Protein AF-A0A944Y3N4-F1 (afdb_monomer_lite)

Secondary structure (DSSP, 8-state):
--SHHHHHHHHTTGGGTTTT-GGGS-HHHHHHHHHHHHHHHHHHHHHHHHHHHHHHHHHHHHHHHHHHHHHHHHHHHHHHHTT--TT-HHHHHHHHHHHHHHHHHHHHHHHHHHHHHHHHHHHHHHHHHHHHHHHHHHHHHHHHHHHHHHHHHHHHHHHHHHHHHHHHHHH-

Sequence (172 aa):
MKNLKTILFALSLLPALASANLSKLPADIKEELQAEFRQFHMQGIQLRKDFNRQMNAKELALLKEKHQMRQNSFEKMIGVQERIVFGEKEKNRQLKAEMKQLKRQQKSDMKQRRKQARQEMKQLRQQFKAKMKERRQGFRRQMKEKRKNIKRRMKEERKQSKRDAKEKNKRG

Structure (mmCIF, N/CA/C/O backbone):
data_AF-A0A944Y3N4-F1
#
_entry.id   AF-A0A944Y3N4-F1
#
loop_
_atom_site.group_PDB
_atom_site.id
_atom_site.type_symbol
_atom_site.label_atom_id
_atom_site.label_alt_id
_atom_site.label_comp_id
_atom_site.label_asym_id
_atom_site.label_entity_id
_atom_site.label_seq_id
_atom_site.pdbx_PDB_ins_code
_atom_site.Cartn_x
_atom_site.Cartn_y
_atom_site.Cartn_z
_atom_site.occupancy
_atom_site.B_iso_or_equiv
_atom_site.auth_seq_id
_atom_site.auth_comp_id
_atom_site.auth_asym_id
_atom_site.auth_atom_id
_atom_site.pdbx_PDB_model_num
ATOM 1 N N . MET A 1 1 ? 21.614 -13.608 4.641 1.00 41.47 1 MET A N 1
ATOM 2 C CA . MET A 1 1 ? 21.208 -14.083 3.289 1.00 41.47 1 MET A CA 1
ATOM 3 C C . MET A 1 1 ? 19.982 -13.367 2.663 1.00 41.47 1 MET A C 1
ATOM 5 O O . MET A 1 1 ? 19.277 -13.969 1.862 1.00 41.47 1 MET A O 1
ATOM 9 N N . LYS A 1 2 ? 19.698 -12.079 2.942 1.00 44.88 2 LYS A N 1
ATOM 10 C CA . LYS A 1 2 ? 18.510 -11.376 2.381 1.00 44.88 2 LYS A CA 1
ATOM 11 C C . LYS A 1 2 ? 18.799 -10.491 1.151 1.00 44.88 2 LYS A C 1
ATOM 13 O O . LYS A 1 2 ? 17.861 -10.018 0.518 1.00 44.88 2 LYS A O 1
ATOM 18 N N . ASN A 1 3 ? 20.068 -10.350 0.755 1.00 42.75 3 ASN A N 1
ATOM 19 C CA . ASN A 1 3 ? 20.485 -9.429 -0.315 1.00 42.75 3 ASN A CA 1
ATOM 20 C C . ASN A 1 3 ? 20.684 -10.101 -1.688 1.00 42.75 3 ASN A C 1
ATOM 22 O O . ASN A 1 3 ? 20.633 -9.413 -2.706 1.00 42.75 3 ASN A O 1
ATOM 26 N N . LEU A 1 4 ? 20.801 -11.436 -1.755 1.00 34.34 4 LEU A N 1
ATOM 27 C CA . LEU A 1 4 ? 20.981 -12.149 -3.030 1.00 34.34 4 LEU A CA 1
ATOM 28 C C . LEU A 1 4 ? 19.750 -12.060 -3.946 1.00 34.34 4 LEU A C 1
ATOM 30 O O . LEU A 1 4 ? 19.893 -11.923 -5.154 1.00 34.34 4 LEU A O 1
ATOM 34 N N . LYS A 1 5 ? 18.528 -12.077 -3.394 1.00 41.94 5 LYS A N 1
ATOM 35 C CA . LYS A 1 5 ? 17.289 -12.050 -4.201 1.00 41.94 5 LYS A CA 1
ATOM 36 C C . LYS A 1 5 ? 17.047 -10.700 -4.887 1.00 41.94 5 LYS A C 1
ATOM 38 O O . LYS A 1 5 ? 16.372 -10.644 -5.912 1.00 41.94 5 LYS A O 1
ATOM 43 N N . THR A 1 6 ? 17.604 -9.616 -4.349 1.00 44.50 6 THR A N 1
ATOM 44 C CA . THR A 1 6 ? 17.508 -8.276 -4.947 1.00 44.50 6 THR A CA 1
ATOM 45 C C . THR A 1 6 ? 18.531 -8.102 -6.071 1.00 44.50 6 THR A C 1
ATOM 47 O O . THR A 1 6 ? 18.192 -7.537 -7.108 1.00 44.50 6 THR A O 1
ATOM 50 N N . ILE A 1 7 ? 19.728 -8.677 -5.909 1.00 41.16 7 ILE A N 1
ATOM 51 C CA . ILE A 1 7 ? 20.793 -8.708 -6.925 1.00 41.16 7 ILE A CA 1
ATOM 52 C C . ILE A 1 7 ? 20.410 -9.647 -8.085 1.00 41.16 7 ILE A C 1
ATOM 54 O O . ILE A 1 7 ? 20.514 -9.271 -9.249 1.00 41.16 7 ILE A O 1
ATOM 58 N N . LEU A 1 8 ? 19.823 -10.812 -7.793 1.00 40.12 8 LEU A N 1
ATOM 59 C CA . LEU A 1 8 ? 19.337 -11.753 -8.811 1.00 40.12 8 LEU A CA 1
ATOM 60 C C . LEU A 1 8 ? 18.208 -11.176 -9.685 1.00 40.12 8 LEU A C 1
ATOM 62 O O . LEU A 1 8 ? 18.102 -11.522 -10.859 1.00 40.12 8 LEU A O 1
ATOM 66 N N . PHE A 1 9 ? 17.391 -10.247 -9.172 1.00 46.69 9 PHE A N 1
ATOM 67 C CA . PHE A 1 9 ? 16.357 -9.602 -9.992 1.00 46.69 9 PHE A CA 1
ATOM 68 C C . PHE A 1 9 ? 16.936 -8.536 -10.940 1.00 46.69 9 PHE A C 1
ATOM 70 O O . PHE A 1 9 ? 16.427 -8.376 -12.050 1.00 46.69 9 PHE A O 1
ATOM 77 N N . ALA A 1 10 ? 18.024 -7.862 -10.546 1.00 42.88 10 ALA A N 1
ATOM 78 C CA . ALA A 1 10 ? 18.812 -6.991 -11.424 1.00 42.88 10 ALA A CA 1
ATOM 79 C C . ALA A 1 10 ? 19.441 -7.793 -12.577 1.00 42.88 10 ALA A C 1
ATOM 81 O O . ALA A 1 10 ? 19.352 -7.401 -13.740 1.00 42.88 10 ALA A O 1
ATOM 82 N N . LEU A 1 11 ? 19.975 -8.976 -12.254 1.00 41.34 11 LEU A N 1
ATOM 83 C CA . LEU A 1 11 ? 20.557 -9.935 -13.198 1.00 41.34 11 LEU A CA 1
ATOM 84 C C . LEU A 1 11 ? 19.532 -10.617 -14.116 1.00 41.34 11 LEU A C 1
ATOM 86 O O . LEU A 1 11 ? 19.890 -11.042 -15.206 1.00 41.34 11 LEU A O 1
ATOM 90 N N . SER A 1 12 ? 18.248 -10.653 -13.753 1.00 45.09 12 SER A N 1
ATOM 91 C CA . SER A 1 12 ? 17.191 -11.203 -14.622 1.00 45.09 12 SER A CA 1
ATOM 92 C C . SER A 1 12 ? 16.741 -10.266 -15.757 1.00 45.09 12 SER A C 1
ATOM 94 O O . SER A 1 12 ? 16.032 -10.698 -16.664 1.00 45.09 12 SER A O 1
ATOM 96 N N . LEU A 1 13 ? 17.157 -8.990 -15.738 1.00 46.78 13 LEU A N 1
ATOM 97 C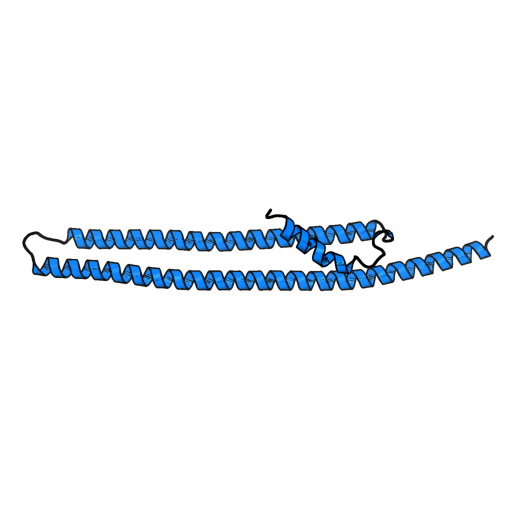 CA . LEU A 1 13 ? 16.956 -8.035 -16.843 1.00 46.78 13 LEU A CA 1
ATOM 98 C C . LEU A 1 13 ? 18.192 -7.910 -17.754 1.00 46.78 13 LEU A C 1
ATOM 100 O O . LEU A 1 13 ? 18.079 -7.413 -18.875 1.00 46.78 13 LEU A O 1
ATOM 104 N N . LEU A 1 14 ? 19.339 -8.439 -17.320 1.00 46.59 14 LEU A N 1
ATOM 105 C CA . LEU A 1 14 ? 20.555 -8.589 -18.121 1.00 46.59 14 LEU A CA 1
ATOM 106 C C . LEU A 1 14 ? 20.477 -9.592 -19.296 1.00 46.59 14 LEU A C 1
ATOM 108 O O . LEU A 1 14 ? 21.257 -9.399 -20.229 1.00 46.59 14 LEU A O 1
ATOM 112 N N . PRO A 1 15 ? 19.547 -10.572 -19.398 1.00 47.28 15 PRO A N 1
ATOM 113 C CA . PRO A 1 15 ? 19.473 -11.430 -20.584 1.00 47.28 15 PRO A CA 1
ATOM 114 C C . PRO A 1 15 ? 19.128 -10.654 -21.864 1.00 47.28 15 PRO A C 1
ATOM 116 O O . PRO A 1 15 ? 19.407 -11.119 -22.964 1.00 47.28 15 PRO A O 1
ATOM 119 N N . ALA A 1 16 ? 18.562 -9.445 -21.747 1.00 45.41 16 ALA A N 1
ATOM 120 C CA . ALA A 1 16 ? 18.322 -8.577 -22.900 1.00 45.41 16 ALA A CA 1
ATOM 121 C C . ALA A 1 16 ? 19.615 -7.962 -23.483 1.00 45.41 16 ALA A C 1
ATOM 123 O O . ALA A 1 16 ? 19.605 -7.528 -24.637 1.00 45.41 16 ALA A O 1
ATOM 124 N N . LEU A 1 17 ? 20.705 -7.948 -22.706 1.00 45.44 17 LEU A N 1
ATOM 125 C CA . LEU A 1 17 ? 22.036 -7.465 -23.091 1.00 45.44 17 LEU A CA 1
ATOM 126 C C . LEU A 1 17 ? 23.083 -8.592 -23.186 1.00 45.44 17 LEU A C 1
ATOM 128 O O . LEU A 1 17 ? 24.102 -8.409 -23.846 1.00 45.44 17 LEU A O 1
ATOM 132 N N . ALA A 1 18 ? 22.817 -9.768 -22.607 1.00 44.06 18 ALA A N 1
ATOM 133 C CA . ALA A 1 18 ? 23.714 -10.928 -22.616 1.00 44.06 18 ALA A CA 1
ATOM 134 C C . ALA A 1 18 ? 23.910 -11.576 -24.003 1.00 44.06 18 ALA A C 1
ATOM 136 O O . ALA A 1 18 ? 24.739 -12.469 -24.153 1.00 44.06 18 ALA A O 1
ATOM 137 N N . SER A 1 19 ? 23.216 -11.113 -25.051 1.00 45.53 19 SER A N 1
ATOM 138 C CA . SER A 1 19 ? 23.526 -11.518 -26.425 1.00 45.53 19 SER A CA 1
ATOM 139 C C . SER A 1 19 ? 24.781 -10.785 -26.943 1.00 45.53 19 SER A C 1
ATOM 141 O O . SER A 1 19 ? 24.691 -9.780 -27.650 1.00 45.53 19 SER A O 1
ATOM 143 N N . ALA A 1 20 ? 25.949 -11.303 -26.565 1.00 42.72 20 ALA A N 1
ATOM 144 C CA . ALA A 1 20 ? 27.195 -11.355 -27.340 1.00 42.72 20 ALA A CA 1
ATOM 145 C C . ALA A 1 20 ? 27.949 -10.071 -27.775 1.00 42.72 20 ALA A C 1
ATOM 147 O O . ALA A 1 20 ? 28.940 -10.216 -28.480 1.00 42.72 20 ALA A O 1
ATOM 148 N N . ASN A 1 21 ? 27.590 -8.833 -27.396 1.00 52.28 21 ASN A N 1
ATOM 149 C CA . ASN A 1 21 ? 28.360 -7.647 -27.857 1.00 52.28 21 ASN A CA 1
ATOM 150 C C . ASN A 1 21 ? 28.520 -6.488 -26.852 1.00 52.28 21 ASN A C 1
ATOM 152 O O . ASN A 1 21 ? 28.893 -5.391 -27.258 1.00 52.28 21 ASN A O 1
ATOM 156 N N . LEU A 1 22 ? 28.292 -6.701 -25.551 1.00 55.31 22 LEU A N 1
ATOM 157 C CA . LEU A 1 22 ? 28.499 -5.658 -24.530 1.00 55.31 22 LEU A CA 1
ATOM 158 C C . LEU A 1 22 ? 29.931 -5.100 -24.543 1.00 55.31 22 LEU A C 1
ATOM 160 O O . LEU A 1 22 ? 30.105 -3.895 -24.422 1.00 55.31 22 LEU A O 1
ATOM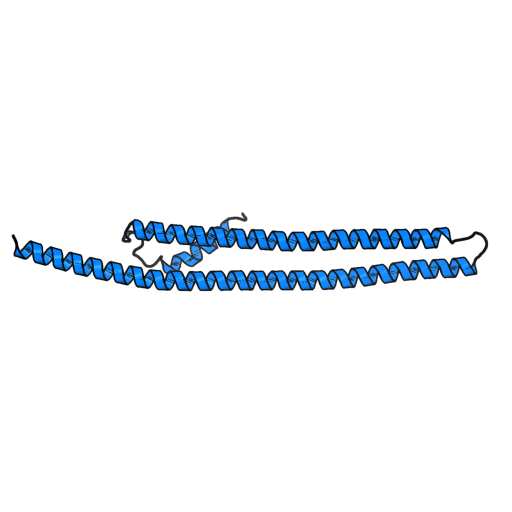 164 N N . SER A 1 23 ? 30.948 -5.940 -24.760 1.00 57.84 23 SER A N 1
ATOM 165 C CA . SER A 1 23 ? 32.350 -5.506 -24.850 1.00 57.84 23 SER A CA 1
ATOM 166 C C . SER A 1 23 ? 32.611 -4.559 -26.027 1.00 57.84 23 SER A C 1
ATOM 168 O O . SER A 1 23 ? 33.416 -3.643 -25.881 1.00 57.84 23 SER A O 1
ATOM 170 N N . LYS A 1 24 ? 31.869 -4.705 -27.134 1.00 68.31 24 LYS A N 1
ATOM 171 C CA . LYS A 1 24 ? 32.014 -3.924 -28.376 1.00 68.31 24 LYS A CA 1
ATOM 172 C C . LYS A 1 24 ? 31.158 -2.654 -28.426 1.00 68.31 24 LYS A C 1
ATOM 174 O O . LYS A 1 24 ? 31.122 -2.001 -29.465 1.00 68.31 24 LYS A O 1
ATOM 179 N N . LEU A 1 25 ? 30.432 -2.331 -27.353 1.00 72.69 25 LEU A N 1
ATOM 180 C CA . LEU A 1 25 ? 29.702 -1.068 -27.273 1.00 72.69 25 LEU A CA 1
ATOM 181 C C . LEU A 1 25 ? 30.666 0.095 -26.978 1.00 72.69 25 LEU A C 1
ATOM 183 O O . LEU A 1 25 ? 31.551 -0.07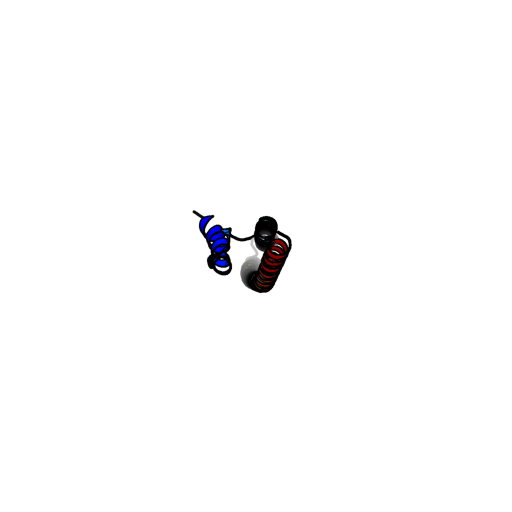0 -26.125 1.00 72.69 25 LEU A O 1
ATOM 187 N N . PRO A 1 26 ? 30.460 1.252 -27.628 1.00 79.94 26 PRO A N 1
ATOM 188 C CA . PRO A 1 26 ? 31.049 2.527 -27.234 1.00 79.94 26 PRO A CA 1
ATOM 189 C C . PRO A 1 26 ? 30.877 2.814 -25.731 1.00 79.94 26 PRO A C 1
ATOM 191 O O . PRO A 1 26 ? 29.907 2.365 -25.106 1.00 79.94 26 PRO A O 1
ATOM 194 N N . ALA A 1 27 ? 31.857 3.494 -25.130 1.00 81.56 27 ALA A N 1
ATOM 195 C CA . ALA A 1 27 ? 31.903 3.739 -23.686 1.00 81.56 27 ALA A CA 1
ATOM 196 C C . ALA A 1 27 ? 30.738 4.618 -23.203 1.00 81.56 27 ALA A C 1
ATOM 198 O O . ALA A 1 27 ? 30.099 4.289 -22.206 1.00 81.56 27 ALA A O 1
ATOM 199 N N . ASP A 1 28 ? 30.392 5.645 -23.976 1.00 81.19 28 ASP A N 1
ATOM 200 C CA . ASP A 1 28 ? 29.241 6.528 -23.767 1.00 81.19 28 ASP A CA 1
ATOM 201 C C . ASP A 1 28 ? 27.923 5.739 -23.665 1.00 81.19 28 ASP A C 1
ATOM 203 O O . ASP A 1 28 ? 27.154 5.908 -22.719 1.00 81.19 28 ASP A O 1
ATOM 207 N N . ILE A 1 29 ? 27.696 4.784 -24.574 1.00 81.06 29 ILE A N 1
ATOM 208 C CA . ILE A 1 29 ? 26.487 3.944 -24.566 1.00 81.06 29 ILE A CA 1
ATOM 209 C C . ILE A 1 29 ? 26.461 3.019 -23.340 1.00 81.06 29 ILE A C 1
ATOM 211 O O . ILE A 1 29 ? 25.400 2.762 -22.764 1.00 81.06 29 ILE A O 1
ATOM 215 N N . LYS A 1 30 ? 27.618 2.489 -22.925 1.00 80.38 30 LYS A N 1
ATOM 216 C CA . LYS A 1 30 ? 27.713 1.651 -21.718 1.00 80.38 30 LYS A CA 1
ATOM 217 C C . LYS A 1 30 ? 27.357 2.453 -20.469 1.00 80.38 30 LYS A C 1
ATOM 219 O O . LYS A 1 30 ? 26.580 1.961 -19.649 1.00 80.38 30 LYS A O 1
ATOM 224 N N . GLU A 1 31 ? 27.901 3.657 -20.329 1.00 83.88 31 GLU A N 1
ATOM 225 C CA . GLU A 1 31 ? 27.641 4.532 -19.185 1.00 83.88 31 GLU A CA 1
ATOM 226 C C . GLU A 1 31 ? 26.177 4.957 -19.109 1.00 83.88 31 GLU A C 1
ATOM 228 O O . GLU A 1 31 ? 25.572 4.866 -18.038 1.00 83.88 31 GLU A O 1
ATOM 233 N N . GLU A 1 32 ? 25.581 5.327 -20.243 1.00 85.31 32 GLU A N 1
ATOM 234 C CA . GLU A 1 32 ? 24.170 5.701 -20.330 1.00 85.31 32 GLU A CA 1
ATOM 235 C C . GLU A 1 32 ? 23.262 4.554 -19.860 1.00 85.31 32 GLU A C 1
ATOM 237 O O . GLU A 1 32 ? 22.410 4.734 -18.986 1.00 85.31 32 GLU A O 1
ATOM 242 N N . LEU A 1 33 ? 23.482 3.337 -20.371 1.00 83.88 33 LEU A N 1
ATOM 243 C CA . LEU A 1 33 ? 22.712 2.163 -19.954 1.00 83.88 33 LEU A CA 1
ATOM 244 C C . LEU A 1 33 ? 22.894 1.879 -18.460 1.00 83.88 33 LEU A C 1
ATOM 246 O O . LEU A 1 33 ? 21.920 1.617 -17.752 1.00 83.88 33 LEU A O 1
ATOM 250 N N . GLN A 1 34 ? 24.127 1.943 -17.954 1.00 83.62 34 GLN A N 1
ATOM 251 C CA . GLN A 1 34 ? 24.390 1.755 -16.529 1.00 83.62 34 GLN A CA 1
ATOM 252 C C . GLN A 1 34 ? 23.668 2.798 -15.670 1.00 83.62 34 GLN A C 1
ATOM 254 O O . GLN A 1 34 ? 23.096 2.439 -14.637 1.00 83.62 34 GLN A O 1
ATOM 259 N N . ALA A 1 35 ? 23.665 4.067 -16.084 1.00 86.69 35 ALA A N 1
ATOM 260 C CA . ALA A 1 35 ? 22.966 5.139 -15.386 1.00 86.69 35 ALA A CA 1
ATOM 261 C C . ALA A 1 35 ? 21.460 4.858 -15.295 1.00 86.69 35 ALA A C 1
ATOM 263 O O . ALA A 1 35 ? 20.881 4.967 -14.214 1.00 86.69 35 ALA A O 1
ATOM 264 N N . GLU A 1 36 ? 20.841 4.380 -16.372 1.00 87.06 36 GLU A N 1
ATOM 265 C CA . GLU A 1 36 ? 19.423 4.016 -16.368 1.00 87.06 36 GLU A CA 1
ATOM 266 C C . GLU A 1 36 ? 19.110 2.816 -15.481 1.00 87.06 36 GLU A C 1
ATOM 268 O O . GLU A 1 36 ? 18.122 2.825 -14.743 1.00 87.06 36 GLU A O 1
ATOM 273 N N . PHE A 1 37 ? 19.956 1.784 -15.493 1.00 86.25 37 PHE A N 1
ATOM 274 C CA . PHE A 1 37 ? 19.793 0.657 -14.576 1.00 86.25 37 PHE A CA 1
ATOM 275 C C . PHE A 1 37 ? 19.918 1.098 -13.115 1.00 86.25 37 PHE A C 1
ATOM 277 O O . PHE A 1 37 ? 19.143 0.618 -12.277 1.00 86.25 37 PHE A O 1
ATOM 284 N N . ARG A 1 38 ? 20.849 2.014 -12.807 1.00 87.81 38 ARG A N 1
ATOM 285 C CA . ARG A 1 38 ? 20.993 2.620 -11.475 1.00 87.81 38 ARG A CA 1
ATOM 286 C C . ARG A 1 38 ? 19.743 3.411 -11.099 1.00 87.81 38 ARG A C 1
ATOM 288 O O . ARG A 1 38 ? 19.172 3.161 -10.038 1.00 87.81 38 ARG A O 1
ATOM 295 N N . GLN A 1 39 ? 19.269 4.294 -11.975 1.00 90.69 39 GLN A N 1
ATOM 296 C CA . GLN A 1 39 ? 18.071 5.101 -11.739 1.00 90.69 39 GLN A CA 1
ATOM 297 C C . GLN A 1 39 ? 16.837 4.221 -11.528 1.00 90.69 39 GLN A C 1
ATOM 299 O O . GLN A 1 39 ? 16.104 4.404 -10.554 1.00 90.69 39 GLN A O 1
ATOM 304 N N . PHE A 1 40 ? 16.649 3.206 -12.378 1.00 90.81 40 PHE A N 1
ATOM 305 C CA . PHE A 1 40 ? 15.612 2.202 -12.200 1.00 90.81 40 PHE A CA 1
ATOM 306 C C . PHE A 1 40 ? 15.741 1.596 -10.803 1.00 90.81 40 PHE A C 1
ATOM 308 O O . PHE A 1 40 ? 14.796 1.685 -10.020 1.00 90.81 40 PHE A O 1
ATOM 315 N N . HIS A 1 41 ? 16.892 1.036 -10.431 1.00 88.19 41 HIS A N 1
ATOM 316 C CA . HIS A 1 41 ? 17.082 0.435 -9.107 1.00 88.19 41 HIS A CA 1
ATOM 317 C C . HIS A 1 41 ? 16.733 1.380 -7.959 1.00 88.19 41 HIS A C 1
ATOM 319 O O . HIS A 1 41 ? 15.959 0.988 -7.082 1.00 88.19 41 HIS A O 1
ATOM 325 N N . MET A 1 42 ? 17.216 2.620 -8.004 1.00 91.06 42 MET A N 1
ATOM 326 C CA . MET A 1 42 ? 16.948 3.627 -6.979 1.00 91.06 42 MET A CA 1
ATOM 327 C C . MET A 1 42 ? 15.457 3.928 -6.841 1.00 91.06 42 MET A C 1
ATOM 329 O O . MET A 1 42 ? 14.919 3.851 -5.736 1.00 91.06 42 MET A O 1
ATOM 333 N N . GLN A 1 43 ? 14.746 4.136 -7.950 1.00 91.12 43 GLN A N 1
ATOM 334 C CA . GLN A 1 43 ? 13.288 4.297 -7.933 1.00 91.12 43 GLN A CA 1
ATOM 335 C C . GLN A 1 43 ? 12.581 3.059 -7.359 1.00 91.12 43 GLN A C 1
ATOM 337 O O . GLN A 1 43 ? 11.603 3.165 -6.621 1.00 91.12 43 GLN A O 1
ATOM 342 N N . GLY A 1 44 ? 13.081 1.859 -7.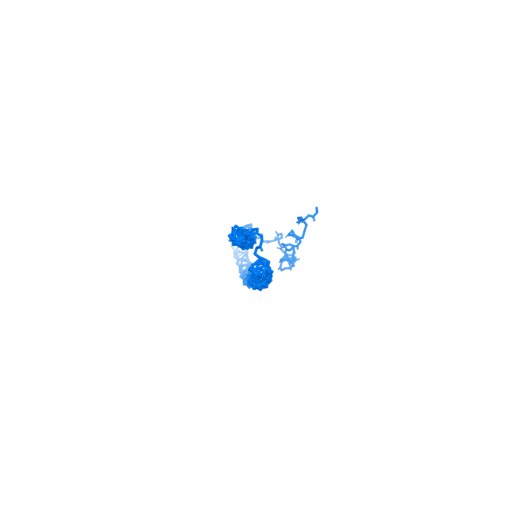668 1.00 92.19 44 GLY A N 1
ATOM 343 C CA . GLY A 1 44 ? 12.533 0.603 -7.154 1.00 92.19 44 GLY A CA 1
ATOM 344 C C . GLY A 1 44 ? 12.773 0.393 -5.657 1.00 92.19 44 GLY A C 1
ATOM 345 O O . GLY A 1 44 ? 11.979 -0.287 -5.002 1.00 92.19 44 GLY A O 1
ATOM 346 N N . ILE A 1 45 ? 13.858 0.944 -5.112 1.00 93.56 45 ILE A N 1
ATOM 347 C CA . ILE A 1 45 ? 14.127 0.982 -3.671 1.00 93.56 45 ILE A CA 1
ATOM 348 C C . ILE A 1 45 ? 13.201 1.998 -3.010 1.00 93.56 45 ILE A C 1
ATOM 350 O O . ILE A 1 45 ? 12.563 1.666 -2.011 1.00 93.56 45 ILE A O 1
ATOM 354 N N . GLN A 1 46 ? 13.079 3.193 -3.587 1.00 93.75 46 GLN A N 1
ATOM 355 C CA . GLN A 1 46 ? 12.231 4.249 -3.047 1.00 93.75 46 GLN A CA 1
ATOM 356 C C . GLN A 1 46 ? 10.771 3.798 -2.946 1.00 93.75 46 GLN A C 1
ATOM 358 O O . GLN A 1 46 ? 10.180 3.865 -1.873 1.00 93.75 46 GLN A O 1
ATOM 363 N N . LEU A 1 47 ? 10.241 3.170 -3.998 1.00 94.44 47 LEU A N 1
ATOM 364 C CA . LEU A 1 47 ? 8.875 2.648 -3.992 1.00 94.44 47 LEU A CA 1
ATOM 365 C C . LEU A 1 47 ? 8.638 1.603 -2.884 1.00 94.44 47 LEU A C 1
ATOM 367 O O . LEU A 1 47 ? 7.557 1.545 -2.302 1.00 94.44 47 LEU A O 1
ATOM 371 N N . ARG A 1 48 ? 9.643 0.773 -2.562 1.00 94.88 48 ARG A N 1
ATOM 372 C CA . ARG A 1 48 ? 9.560 -0.175 -1.434 1.00 94.88 48 ARG A CA 1
ATOM 373 C C . ARG A 1 48 ? 9.598 0.537 -0.091 1.00 94.88 48 ARG A C 1
ATOM 375 O O . ARG A 1 48 ? 8.871 0.133 0.811 1.00 94.88 48 ARG A O 1
ATOM 382 N N . LYS A 1 49 ? 10.444 1.563 0.050 1.00 96.44 49 LYS A N 1
ATOM 383 C CA . LYS A 1 49 ? 10.502 2.385 1.264 1.00 96.44 49 LYS A CA 1
ATOM 384 C C . LYS A 1 49 ? 9.150 3.044 1.519 1.00 96.44 49 LYS A C 1
ATOM 386 O O . LYS A 1 49 ? 8.633 2.923 2.624 1.00 96.44 49 LYS A O 1
ATOM 391 N N . ASP A 1 50 ? 8.553 3.649 0.500 1.00 96.44 50 ASP A N 1
ATOM 392 C CA . ASP A 1 50 ? 7.266 4.338 0.624 1.00 96.44 50 ASP A CA 1
ATOM 393 C C . ASP A 1 50 ? 6.124 3.365 0.926 1.00 96.44 50 ASP A C 1
ATOM 395 O O . ASP A 1 50 ? 5.320 3.613 1.823 1.00 96.44 50 ASP A O 1
ATOM 399 N N . PHE A 1 51 ? 6.105 2.202 0.270 1.00 97.25 51 PHE A N 1
ATOM 400 C CA . PHE A 1 51 ? 5.162 1.137 0.606 1.00 97.25 51 PHE A CA 1
ATOM 401 C C . PHE A 1 51 ? 5.301 0.675 2.064 1.00 97.25 51 PHE A C 1
ATOM 403 O O . PHE A 1 51 ? 4.304 0.582 2.777 1.00 97.25 51 PHE A O 1
ATOM 410 N N . ASN A 1 52 ? 6.527 0.423 2.531 1.00 96.56 52 ASN A N 1
ATOM 411 C CA . ASN A 1 52 ? 6.765 0.015 3.916 1.00 96.56 52 ASN A CA 1
ATOM 412 C C . ASN A 1 52 ? 6.355 1.109 4.910 1.00 96.56 52 ASN A C 1
ATOM 414 O O . ASN A 1 52 ? 5.758 0.798 5.936 1.00 96.56 52 ASN A O 1
ATOM 418 N N . ARG A 1 53 ? 6.617 2.385 4.600 1.00 97.50 53 ARG A N 1
ATOM 419 C CA . ARG A 1 53 ? 6.155 3.520 5.414 1.00 97.50 53 ARG A CA 1
ATOM 420 C C . ARG A 1 53 ? 4.634 3.525 5.544 1.00 97.50 53 ARG A C 1
ATOM 422 O O . ARG A 1 53 ? 4.129 3.612 6.656 1.00 97.50 53 ARG A O 1
ATOM 429 N N . GLN A 1 54 ? 3.912 3.372 4.435 1.00 96.56 54 GLN A N 1
ATOM 430 C CA . GLN A 1 54 ? 2.446 3.342 4.435 1.00 96.56 54 GLN A CA 1
ATOM 431 C C . GLN A 1 54 ? 1.886 2.136 5.204 1.00 96.56 54 GLN A C 1
ATOM 433 O O . GLN A 1 54 ? 0.939 2.284 5.975 1.00 96.56 54 GLN A O 1
ATOM 438 N N . MET A 1 55 ? 2.493 0.957 5.037 1.00 96.75 55 MET A N 1
ATOM 439 C CA . MET A 1 55 ? 2.132 -0.250 5.787 1.00 96.75 55 MET A CA 1
ATOM 440 C C . MET A 1 55 ? 2.313 -0.042 7.294 1.00 96.75 55 MET A C 1
ATOM 442 O O . MET A 1 55 ? 1.369 -0.232 8.058 1.00 96.75 55 MET A O 1
ATOM 446 N N . ASN A 1 56 ? 3.493 0.417 7.712 1.00 96.62 56 ASN A N 1
ATOM 447 C CA . ASN A 1 56 ? 3.803 0.643 9.122 1.00 96.62 56 ASN A CA 1
ATOM 448 C C . ASN A 1 56 ? 2.908 1.729 9.731 1.00 96.62 56 ASN A C 1
ATOM 450 O O . ASN A 1 56 ? 2.452 1.584 10.861 1.00 96.62 56 ASN A O 1
ATOM 454 N N . ALA A 1 57 ? 2.611 2.795 8.982 1.00 96.88 57 ALA A N 1
ATOM 455 C CA . ALA A 1 57 ? 1.705 3.849 9.429 1.00 96.88 57 ALA A CA 1
ATOM 456 C C . ALA A 1 57 ? 0.291 3.310 9.701 1.00 96.88 57 ALA A C 1
ATOM 458 O O . ALA A 1 57 ? -0.300 3.632 10.731 1.00 96.88 57 ALA A O 1
ATOM 459 N N . LYS A 1 58 ? -0.236 2.442 8.826 1.00 95.19 58 LYS A N 1
ATOM 460 C CA . LYS A 1 58 ? -1.537 1.789 9.041 1.00 95.19 58 LYS A CA 1
ATOM 461 C C . LYS A 1 58 ? -1.522 0.817 10.222 1.00 95.19 58 LYS A C 1
ATOM 463 O O . LYS A 1 5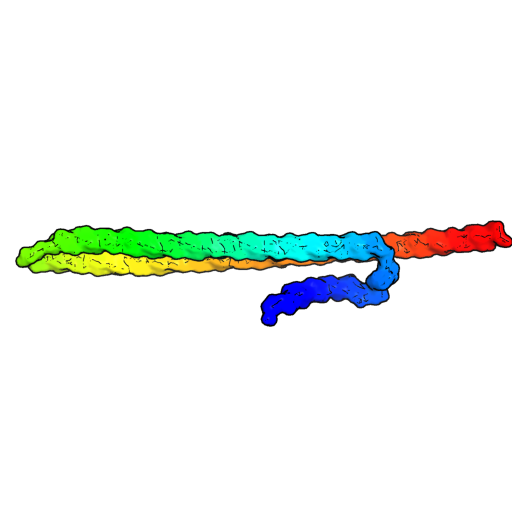8 ? -2.478 0.790 10.993 1.00 95.19 58 LYS A O 1
ATOM 468 N N . GLU A 1 59 ? -0.450 0.044 10.398 1.00 95.50 59 GLU A N 1
ATOM 469 C CA . GLU A 1 59 ? -0.304 -0.842 11.564 1.00 95.50 59 GLU A CA 1
ATOM 470 C C . GLU A 1 59 ? -0.263 -0.047 12.871 1.00 95.50 59 GLU A C 1
ATOM 472 O O . GLU A 1 59 ? -0.964 -0.387 13.826 1.00 95.50 59 GLU A O 1
ATOM 477 N N . LEU A 1 60 ? 0.493 1.051 12.895 1.00 96.81 60 LEU A N 1
ATOM 478 C CA . LEU A 1 60 ? 0.572 1.941 14.045 1.00 96.81 60 LEU A CA 1
ATOM 479 C C . LEU A 1 60 ? -0.780 2.596 14.350 1.00 96.81 60 LEU A C 1
ATOM 481 O O . LEU A 1 60 ? -1.181 2.644 15.512 1.00 96.81 60 LEU A O 1
ATOM 485 N N . ALA A 1 61 ? -1.504 3.062 13.329 1.00 95.38 61 ALA A N 1
ATOM 486 C CA . ALA A 1 61 ? -2.839 3.629 13.498 1.00 95.38 61 ALA A CA 1
ATOM 487 C C . ALA A 1 61 ? -3.807 2.614 14.129 1.00 95.38 61 ALA A C 1
ATOM 489 O O . ALA A 1 61 ? -4.477 2.935 15.109 1.00 95.38 61 ALA A O 1
ATOM 490 N N . LEU A 1 62 ? -3.805 1.364 13.654 1.00 95.50 62 LEU A N 1
ATOM 491 C CA . LEU A 1 62 ? -4.623 0.293 14.229 1.00 95.50 62 LEU A CA 1
ATOM 492 C C . LEU A 1 62 ? -4.246 -0.010 15.688 1.00 95.50 62 LEU A C 1
ATOM 494 O O . LEU A 1 62 ? -5.116 -0.303 16.511 1.00 95.50 62 LEU A O 1
ATOM 498 N N . LEU A 1 63 ? -2.954 0.027 16.024 1.00 96.00 63 LEU A N 1
ATOM 499 C CA . LEU A 1 63 ? -2.492 -0.172 17.398 1.00 96.00 63 LEU A CA 1
ATOM 500 C C . LEU A 1 63 ? -2.965 0.951 18.324 1.00 96.00 63 LEU A C 1
ATOM 502 O O . LEU A 1 63 ? -3.454 0.649 19.416 1.00 96.00 63 LEU A O 1
ATOM 506 N N . LYS A 1 64 ? -2.872 2.210 17.877 1.00 96.56 64 LYS A N 1
ATOM 507 C CA . LYS A 1 64 ? -3.387 3.376 18.608 1.00 96.56 64 LYS A CA 1
ATOM 508 C C . LYS A 1 64 ? -4.895 3.272 18.814 1.00 96.56 64 LYS A C 1
ATOM 510 O O . LYS A 1 64 ? -5.356 3.356 19.946 1.00 96.56 64 LYS A O 1
ATOM 515 N N . GLU A 1 65 ? -5.649 2.967 17.762 1.00 95.06 65 GLU A N 1
ATOM 516 C CA . GLU A 1 65 ? -7.104 2.798 17.843 1.00 95.06 65 GLU A CA 1
ATOM 517 C C . GLU A 1 65 ? -7.490 1.660 18.804 1.00 95.06 65 GLU A C 1
ATOM 519 O O . GLU A 1 65 ? -8.358 1.815 19.660 1.00 95.06 65 GLU A O 1
ATOM 524 N N . LYS A 1 66 ? -6.791 0.517 18.742 1.00 94.94 66 LYS A N 1
ATOM 525 C CA . LYS A 1 66 ? -6.973 -0.603 19.682 1.00 94.94 66 LYS A CA 1
ATOM 526 C C . LYS A 1 66 ? -6.674 -0.210 21.128 1.00 94.94 66 LYS A C 1
ATOM 528 O O . LYS A 1 66 ? -7.259 -0.785 22.049 1.00 94.94 66 LYS A O 1
ATOM 533 N N . HIS A 1 67 ? -5.687 0.649 21.350 1.00 95.94 67 HIS A N 1
ATOM 534 C CA . HIS A 1 67 ? -5.371 1.134 22.685 1.00 95.94 67 HIS A CA 1
ATOM 535 C C . HIS A 1 67 ? -6.476 2.064 23.189 1.00 95.94 67 HIS A C 1
ATOM 537 O O . HIS A 1 67 ? -7.043 1.782 24.241 1.00 95.94 67 HIS A O 1
ATOM 543 N N . GLN A 1 68 ? -6.884 3.038 22.375 1.00 95.94 68 GLN A N 1
ATOM 544 C CA . GLN A 1 68 ? -7.965 3.964 22.703 1.00 95.94 68 GLN A CA 1
ATOM 545 C C . GLN A 1 68 ? -9.281 3.235 23.001 1.00 95.94 68 GLN A C 1
ATOM 547 O O . GLN A 1 68 ? -9.897 3.447 24.036 1.00 95.94 68 GLN A O 1
ATOM 552 N N . MET A 1 69 ? -9.688 2.290 22.148 1.00 93.81 69 MET A N 1
ATOM 553 C CA . MET A 1 69 ? -10.893 1.483 22.382 1.00 93.81 69 MET A CA 1
ATOM 554 C C . MET A 1 69 ? -10.826 0.680 23.688 1.00 93.81 69 MET A C 1
ATOM 556 O O . MET A 1 69 ? -11.857 0.372 24.286 1.00 93.81 69 MET A O 1
ATOM 560 N N . ARG A 1 70 ? -9.624 0.289 24.131 1.00 93.19 70 ARG A N 1
ATOM 561 C CA . ARG A 1 70 ? -9.446 -0.380 25.424 1.00 93.19 70 ARG A CA 1
ATOM 562 C C . ARG A 1 70 ? -9.578 0.590 26.587 1.00 93.19 70 ARG A C 1
ATOM 564 O O . ARG A 1 70 ? -10.280 0.235 27.524 1.00 93.19 70 ARG A O 1
ATOM 571 N N . GLN A 1 71 ? -8.973 1.771 26.497 1.00 95.25 71 GLN A N 1
ATOM 572 C CA . GLN A 1 71 ? -9.110 2.821 27.509 1.00 95.25 71 GLN A CA 1
ATOM 573 C C . GLN A 1 71 ? -10.571 3.245 27.664 1.00 95.25 71 GLN A C 1
ATOM 575 O O . GLN A 1 71 ? -11.127 3.082 28.743 1.00 95.25 71 GLN A O 1
ATOM 580 N N . ASN A 1 72 ? -11.244 3.595 26.566 1.00 94.62 72 ASN A N 1
ATOM 581 C CA . ASN A 1 72 ? -12.652 4.001 26.594 1.00 94.62 72 ASN A CA 1
ATOM 582 C C . ASN A 1 72 ? -13.567 2.906 27.174 1.00 94.62 72 ASN A C 1
ATOM 584 O O . ASN A 1 72 ? -14.542 3.191 27.860 1.00 94.62 72 ASN A O 1
ATOM 588 N N . SER A 1 73 ? -13.292 1.629 26.877 1.00 93.75 73 SER A N 1
ATOM 589 C CA . SER A 1 73 ? -14.055 0.517 27.462 1.00 93.75 73 SER A CA 1
ATOM 590 C C . SER A 1 73 ? -13.798 0.391 28.963 1.00 93.75 73 SER A C 1
ATOM 592 O O . SER A 1 73 ? -14.723 0.140 29.732 1.00 93.75 73 SER A O 1
ATOM 594 N N . PHE A 1 74 ? -12.547 0.572 29.383 1.00 94.75 74 PHE A N 1
ATOM 595 C CA . PHE A 1 74 ? -12.159 0.510 30.785 1.00 94.75 74 PHE A CA 1
ATOM 596 C C . PHE A 1 74 ? -12.803 1.631 31.602 1.00 94.75 74 PHE A C 1
ATOM 598 O O . PHE A 1 74 ? -13.423 1.341 32.617 1.00 94.75 74 PHE A O 1
ATOM 605 N N . GLU A 1 75 ? -12.766 2.867 31.106 1.00 95.94 75 GLU A N 1
ATOM 606 C CA . GLU A 1 75 ? -13.438 4.021 31.717 1.00 95.94 75 GLU A CA 1
ATOM 607 C C . GLU A 1 75 ? -14.944 3.785 31.871 1.00 95.94 75 GLU A C 1
ATOM 609 O O . GLU A 1 75 ? -15.497 3.955 32.955 1.00 95.94 75 GLU A O 1
ATOM 614 N N . LYS A 1 76 ? -15.610 3.289 30.819 1.00 95.19 76 LYS A N 1
ATOM 615 C CA . LYS A 1 76 ? -17.035 2.934 30.896 1.00 95.19 76 LYS A CA 1
ATOM 616 C C . LYS A 1 76 ? -17.305 1.861 31.949 1.00 95.19 76 LYS A C 1
ATOM 618 O O . LYS A 1 76 ? -18.289 1.959 32.672 1.00 95.19 76 LYS A O 1
ATOM 623 N N . MET A 1 77 ? -16.455 0.834 32.032 1.00 93.81 77 MET A N 1
ATOM 624 C CA . MET A 1 77 ? -16.597 -0.226 33.035 1.00 93.81 77 MET A CA 1
ATOM 625 C C . MET A 1 77 ? -16.394 0.298 34.458 1.00 93.81 77 MET A C 1
ATOM 627 O O . MET A 1 77 ? -17.174 -0.087 35.325 1.00 93.81 77 MET A O 1
ATOM 631 N N . ILE A 1 78 ? -15.417 1.183 34.684 1.00 94.88 78 ILE A N 1
ATOM 632 C CA . ILE A 1 78 ? -15.232 1.865 35.973 1.00 94.88 78 ILE A CA 1
ATOM 633 C C . ILE A 1 78 ? -16.509 2.619 36.345 1.00 94.88 78 ILE A C 1
ATOM 635 O O . ILE A 1 78 ? -17.055 2.373 37.414 1.00 94.88 78 ILE A O 1
ATOM 639 N N . GLY A 1 79 ? -17.069 3.413 35.429 1.00 94.69 79 GLY A N 1
ATOM 640 C CA . GLY A 1 79 ? -18.313 4.144 35.692 1.00 94.69 79 GLY A CA 1
ATOM 641 C C . GLY A 1 79 ? -19.530 3.242 35.955 1.00 94.69 79 GLY A C 1
ATOM 642 O O . GLY A 1 79 ? -20.473 3.643 36.634 1.00 94.69 79 GLY A O 1
ATOM 643 N N . VAL A 1 80 ? -19.562 2.002 35.448 1.00 94.00 80 VAL A N 1
ATOM 644 C CA . VAL A 1 80 ? -20.581 1.014 35.865 1.00 94.00 80 VAL A CA 1
ATOM 645 C C . VAL A 1 80 ? -20.288 0.486 37.268 1.00 94.00 80 VAL A C 1
ATOM 647 O O . VAL A 1 80 ? -21.206 0.299 38.063 1.00 94.00 80 VAL A O 1
ATOM 650 N N . GLN A 1 81 ? -19.018 0.237 37.570 1.00 92.12 81 GLN A N 1
ATOM 651 C CA . GLN A 1 81 ? -18.581 -0.329 38.838 1.00 92.12 81 GLN A CA 1
ATOM 652 C C . GLN A 1 81 ? -18.776 0.639 40.012 1.00 92.12 81 GLN A C 1
ATOM 654 O O . GLN A 1 81 ? -19.201 0.202 41.075 1.00 92.12 81 GLN A O 1
ATOM 659 N N . GLU A 1 82 ? -18.565 1.937 39.805 1.00 94.19 82 GLU A N 1
ATOM 660 C CA . GLU A 1 82 ? -18.823 2.996 40.794 1.00 94.19 82 GLU A CA 1
ATOM 661 C C . GLU A 1 82 ? -20.311 3.138 41.153 1.00 94.19 82 GLU A C 1
ATOM 663 O O . GLU A 1 82 ? -20.647 3.616 42.231 1.00 94.19 82 GLU A O 1
ATOM 668 N N . ARG A 1 83 ? -21.222 2.677 40.284 1.00 93.56 83 ARG A N 1
ATOM 669 C CA . ARG A 1 83 ? -22.676 2.692 40.530 1.00 93.56 83 ARG A CA 1
ATOM 670 C C . ARG A 1 83 ? -23.176 1.503 41.359 1.00 93.56 83 ARG A C 1
ATOM 672 O O . ARG A 1 83 ? -24.368 1.444 41.662 1.00 93.56 83 ARG A O 1
ATOM 679 N N . ILE A 1 84 ? -22.312 0.539 41.689 1.00 92.25 84 ILE A N 1
ATOM 680 C CA . ILE A 1 84 ? -22.674 -0.646 42.481 1.00 92.25 84 ILE A CA 1
ATOM 681 C C . ILE A 1 84 ? -22.839 -0.243 43.950 1.00 92.25 84 ILE A C 1
ATOM 683 O O . ILE A 1 84 ? -21.921 0.306 44.550 1.00 92.25 84 ILE A O 1
ATOM 687 N N . VAL A 1 85 ? -23.989 -0.573 44.545 1.00 92.62 85 VAL A N 1
ATOM 688 C CA . VAL A 1 85 ? -24.335 -0.196 45.929 1.00 92.62 85 VAL A CA 1
ATOM 689 C C . VAL A 1 85 ? -24.527 -1.443 46.788 1.00 92.62 85 VAL A C 1
ATOM 691 O O . VAL A 1 85 ? -25.161 -2.409 46.363 1.00 92.62 85 VAL A O 1
ATOM 694 N N . PHE A 1 86 ? -23.987 -1.457 48.007 1.00 92.00 86 PHE A N 1
ATOM 695 C CA . PHE A 1 86 ? -24.183 -2.575 48.933 1.00 92.00 86 PHE A CA 1
ATOM 696 C C . PHE A 1 86 ? -25.673 -2.756 49.284 1.00 92.00 86 PHE A C 1
ATOM 698 O O . PHE A 1 86 ? -26.401 -1.786 49.448 1.00 92.00 86 PHE A O 1
ATOM 705 N N . GLY A 1 87 ? -26.142 -4.003 49.373 1.00 92.00 87 GLY A N 1
ATOM 706 C CA . GLY A 1 87 ? -27.541 -4.322 49.701 1.00 92.00 87 GLY A CA 1
ATOM 707 C C . GLY A 1 87 ? -28.526 -4.317 48.518 1.00 92.00 87 GLY A C 1
ATOM 708 O O . GLY A 1 87 ? -29.505 -5.059 48.552 1.00 92.00 87 GLY A O 1
ATOM 709 N N . GLU A 1 88 ? -28.251 -3.608 47.417 1.00 95.06 88 GLU A N 1
ATOM 710 C CA . GLU A 1 88 ? -29.179 -3.502 46.272 1.00 95.06 88 GLU A CA 1
ATOM 711 C C . GLU A 1 88 ? -28.992 -4.626 45.230 1.00 95.06 88 GLU A C 1
ATOM 713 O O . GLU A 1 88 ? -28.458 -4.425 44.135 1.00 95.06 88 GLU A O 1
ATOM 718 N N . LYS A 1 89 ? -29.427 -5.852 45.561 1.00 93.81 89 LYS A N 1
ATOM 719 C CA . LYS A 1 89 ? -29.214 -7.055 44.722 1.00 93.81 89 LYS A CA 1
ATOM 720 C C . LYS A 1 89 ? -29.693 -6.909 43.270 1.00 93.81 89 LYS A C 1
ATOM 722 O O . LYS A 1 89 ? -28.922 -7.211 42.357 1.00 93.81 89 LYS A O 1
ATOM 727 N N . GLU A 1 90 ? -30.928 -6.457 43.046 1.00 93.75 90 GLU A N 1
ATOM 728 C CA . GLU A 1 90 ? -31.509 -6.379 41.695 1.00 93.75 90 GLU A CA 1
ATOM 729 C C . GLU A 1 90 ? -30.831 -5.311 40.827 1.00 93.75 90 GLU A C 1
ATOM 731 O O . GLU A 1 90 ? -30.426 -5.588 39.696 1.00 93.75 90 GLU A O 1
ATOM 736 N N . LYS A 1 91 ? -30.579 -4.120 41.377 1.00 93.81 91 LYS A N 1
ATOM 737 C CA . LYS A 1 91 ? -29.842 -3.060 40.675 1.00 93.81 91 LYS A CA 1
ATOM 738 C C . LYS A 1 91 ? -28.418 -3.498 40.326 1.00 93.81 91 LYS A C 1
ATOM 740 O O . LYS A 1 91 ? -27.970 -3.346 39.190 1.00 93.81 91 LYS A O 1
ATOM 745 N N . ASN A 1 92 ? -27.724 -4.150 41.258 1.00 94.19 92 ASN A N 1
ATOM 746 C CA . ASN A 1 92 ? -26.388 -4.689 41.005 1.00 94.19 92 ASN A CA 1
ATOM 747 C C . ASN A 1 92 ? -26.386 -5.797 39.942 1.00 94.19 92 ASN A C 1
ATOM 749 O O . ASN A 1 92 ? -25.407 -5.948 39.205 1.00 94.19 92 ASN A O 1
ATOM 753 N N . ARG A 1 93 ? -27.464 -6.583 39.831 1.00 95.69 93 ARG A N 1
ATOM 754 C CA . ARG A 1 93 ? -27.625 -7.581 38.765 1.00 95.69 93 ARG A CA 1
ATOM 755 C C . ARG A 1 93 ? -27.736 -6.911 37.395 1.00 95.69 93 ARG A C 1
ATOM 757 O O . ARG A 1 93 ? -27.082 -7.370 36.456 1.00 95.69 93 ARG A O 1
ATOM 764 N N . GLN A 1 94 ? -28.487 -5.815 37.297 1.00 95.19 94 GLN A N 1
ATOM 765 C CA . GLN A 1 94 ? -28.598 -5.016 36.072 1.00 95.19 94 GLN A CA 1
ATOM 766 C C . GLN A 1 94 ? -27.249 -4.391 35.679 1.00 95.19 94 GLN A C 1
ATOM 768 O O . GLN A 1 94 ? -26.808 -4.566 34.543 1.00 95.19 94 GLN A O 1
ATOM 773 N N . LEU A 1 95 ? -26.519 -3.789 36.624 1.00 95.19 95 LEU A N 1
ATOM 774 C CA . LEU A 1 95 ? -25.184 -3.219 36.375 1.00 95.19 95 LEU A CA 1
ATOM 775 C C . LEU A 1 95 ? -24.162 -4.280 35.921 1.00 95.19 95 LEU A C 1
ATOM 777 O O . LEU A 1 95 ? -23.361 -4.057 35.010 1.00 95.19 95 LEU A O 1
ATOM 781 N N . LYS A 1 96 ? -24.207 -5.494 36.488 1.00 93.94 96 LYS A N 1
ATOM 782 C CA . LYS A 1 96 ? -23.377 -6.619 36.014 1.00 93.94 96 LYS A CA 1
ATOM 783 C C . LYS A 1 96 ? -23.732 -7.040 34.584 1.00 93.94 96 LYS A C 1
ATOM 785 O O . LYS A 1 96 ? -22.835 -7.403 33.815 1.00 93.94 96 LYS A O 1
ATOM 790 N N . ALA A 1 97 ? -25.014 -7.006 34.217 1.00 95.38 97 ALA A N 1
ATOM 791 C CA . ALA A 1 97 ? -25.451 -7.273 32.849 1.00 95.38 97 ALA A CA 1
ATOM 792 C C . ALA A 1 97 ? -24.951 -6.185 31.881 1.00 95.38 97 ALA A C 1
ATOM 794 O O . ALA A 1 97 ? -24.412 -6.528 30.826 1.00 95.38 97 ALA A O 1
ATOM 795 N N . GLU A 1 98 ? -25.016 -4.913 32.283 1.00 95.62 98 GLU A N 1
ATOM 796 C CA . GLU A 1 98 ? -24.470 -3.771 31.537 1.00 95.62 98 GLU A CA 1
ATOM 797 C C . GLU A 1 98 ? -22.960 -3.941 31.283 1.00 95.62 98 GLU A C 1
ATOM 799 O O . GLU A 1 98 ? -22.514 -3.907 30.133 1.00 95.62 98 GLU A O 1
ATOM 804 N N . MET A 1 99 ? -22.165 -4.268 32.311 1.00 94.75 99 MET A N 1
ATOM 805 C CA . MET A 1 99 ? -20.733 -4.571 32.141 1.00 94.75 99 MET A CA 1
ATOM 806 C C . MET A 1 99 ? -20.482 -5.713 31.146 1.00 94.75 99 MET A C 1
ATOM 808 O O . MET A 1 99 ? -19.555 -5.661 30.331 1.00 94.75 99 MET A O 1
ATOM 812 N N . LYS A 1 100 ? -21.289 -6.778 31.202 1.00 95.44 100 LYS A N 1
ATOM 813 C CA . LYS A 1 100 ? -21.167 -7.914 30.277 1.00 95.44 100 LYS A CA 1
ATOM 814 C C . LYS A 1 100 ? -21.490 -7.496 28.842 1.00 95.44 100 LYS A C 1
ATOM 816 O O . LYS A 1 100 ? -20.832 -7.972 27.912 1.00 95.44 100 LYS A O 1
ATOM 821 N N . GLN A 1 101 ? -22.468 -6.614 28.657 1.00 95.25 101 GLN A N 1
ATOM 822 C CA . GLN A 1 101 ? -22.826 -6.057 27.358 1.00 95.25 101 GLN A CA 1
ATOM 823 C C . GLN A 1 101 ? -21.711 -5.166 26.799 1.00 95.25 101 GLN A C 1
ATOM 825 O O . GLN A 1 101 ? -21.304 -5.385 25.657 1.00 95.25 101 GLN A O 1
ATOM 830 N N . LEU A 1 102 ? -21.133 -4.271 27.607 1.00 94.81 102 LEU A N 1
ATOM 831 C CA . LEU A 1 102 ? -19.990 -3.436 27.213 1.00 94.81 102 LEU A CA 1
ATOM 832 C C . LEU A 1 102 ? -18.798 -4.284 26.740 1.00 94.81 102 LEU A C 1
ATOM 834 O O . LEU A 1 102 ? -18.247 -4.052 25.662 1.00 94.81 102 LEU A O 1
ATOM 838 N N . LYS A 1 103 ? -18.453 -5.350 27.479 1.00 93.50 103 LYS A N 1
ATOM 839 C CA . LYS A 1 103 ? -17.389 -6.294 27.081 1.00 93.50 103 LYS A CA 1
ATOM 840 C C . LYS A 1 103 ? -17.682 -6.981 25.743 1.00 93.50 103 LYS A C 1
ATOM 842 O O . LYS A 1 103 ? -16.772 -7.194 24.936 1.00 93.50 103 LYS A O 1
ATOM 847 N N . ARG A 1 104 ? -18.942 -7.354 25.492 1.00 95.56 104 ARG A N 1
ATOM 848 C CA . ARG A 1 104 ? -19.366 -7.978 24.225 1.00 95.56 104 ARG A CA 1
ATOM 849 C C . ARG A 1 104 ? -19.273 -6.998 23.058 1.00 95.56 104 ARG A C 1
ATOM 851 O O . ARG A 1 104 ? -18.715 -7.372 22.026 1.00 95.56 104 ARG A O 1
ATOM 858 N N . GLN A 1 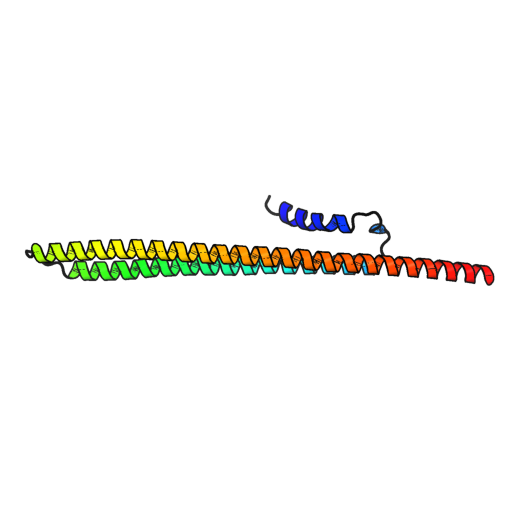105 ? -19.756 -5.769 23.238 1.00 93.62 105 GLN A N 1
ATOM 859 C CA . GLN A 1 105 ? -19.680 -4.703 22.236 1.00 93.62 105 GLN A CA 1
ATOM 860 C C . GLN A 1 105 ? -18.225 -4.414 21.863 1.00 93.62 105 GLN A C 1
ATOM 862 O O . GLN A 1 105 ? -17.851 -4.582 20.705 1.00 93.62 105 GLN A O 1
ATOM 867 N N . GLN A 1 106 ? -17.362 -4.173 22.854 1.00 94.19 106 GLN A N 1
ATOM 868 C CA . GLN A 1 106 ? -15.934 -3.949 22.624 1.00 94.19 106 GLN A CA 1
ATOM 869 C C . GLN A 1 106 ? -15.288 -5.082 21.809 1.00 94.19 106 GLN A C 1
ATOM 871 O O . GLN A 1 106 ? -14.495 -4.839 20.897 1.00 94.19 106 GLN A O 1
ATOM 876 N N . LYS A 1 107 ? -15.605 -6.346 22.122 1.00 93.75 107 LYS A N 1
ATOM 877 C CA . LYS A 1 107 ? -15.061 -7.502 21.392 1.00 93.75 107 LYS A CA 1
ATOM 878 C C . LYS A 1 107 ? -15.536 -7.530 19.936 1.00 93.75 107 LYS A C 1
ATOM 880 O O . LYS A 1 107 ? -14.743 -7.880 19.056 1.00 93.75 107 LYS A O 1
ATOM 885 N N . SER A 1 108 ? -16.798 -7.181 19.691 1.00 95.38 108 SER A N 1
ATOM 886 C CA . SER A 1 108 ? -17.378 -7.090 18.348 1.00 95.38 108 SER A CA 1
ATOM 887 C C . SER A 1 108 ? -16.712 -5.984 17.530 1.00 95.38 108 SER A C 1
ATOM 889 O O . SER A 1 108 ? -16.172 -6.257 16.455 1.00 95.38 108 SER A O 1
ATOM 891 N N . ASP A 1 109 ? -16.628 -4.778 18.087 1.00 93.94 109 ASP A N 1
ATOM 892 C CA . ASP A 1 109 ? -16.057 -3.605 17.421 1.00 93.94 109 ASP A CA 1
ATOM 893 C C . ASP A 1 109 ? -14.588 -3.846 17.066 1.00 93.94 109 ASP A C 1
ATOM 895 O O . ASP A 1 109 ? -14.160 -3.680 15.920 1.00 93.94 109 ASP A O 1
ATOM 899 N N . MET A 1 110 ? -13.818 -4.391 18.015 1.00 93.88 110 MET A N 1
ATOM 900 C CA . MET A 1 110 ? -12.429 -4.787 17.787 1.00 93.88 110 MET A CA 1
ATOM 901 C C . MET A 1 110 ? -12.285 -5.819 16.661 1.00 93.88 110 MET A C 1
ATOM 903 O O . MET A 1 110 ? -11.304 -5.790 15.910 1.00 93.88 110 MET A O 1
ATOM 907 N N . LYS A 1 111 ? -13.223 -6.766 16.542 1.00 95.25 111 LYS A N 1
ATOM 908 C CA . LYS A 1 111 ? -13.214 -7.773 15.472 1.00 95.25 111 LYS A CA 1
ATOM 909 C C . LYS A 1 111 ? -13.490 -7.120 14.117 1.00 95.25 111 LYS A C 1
ATOM 911 O O . LYS A 1 111 ? -12.785 -7.426 13.151 1.00 95.25 111 LYS A O 1
ATOM 916 N N . GLN A 1 112 ? -14.461 -6.213 14.052 1.00 95.00 112 GLN A N 1
ATOM 917 C CA . GLN A 1 112 ? -14.807 -5.485 12.835 1.00 95.00 112 GLN A CA 1
ATOM 918 C C . GLN A 1 112 ? -13.655 -4.590 12.365 1.00 95.00 112 GLN A C 1
ATOM 920 O O . GLN A 1 112 ? -13.239 -4.702 11.209 1.00 95.00 112 GLN A O 1
ATOM 925 N N . ARG A 1 113 ? -13.051 -3.808 13.267 1.00 93.94 113 ARG A N 1
ATOM 926 C CA . ARG A 1 113 ? -11.887 -2.960 12.958 1.00 93.94 113 ARG A CA 1
ATOM 927 C C . ARG A 1 113 ? -10.697 -3.755 12.439 1.00 93.94 113 ARG A C 1
ATOM 929 O O . ARG A 1 113 ? -10.107 -3.407 11.420 1.00 93.94 113 ARG A O 1
ATOM 936 N N . ARG A 1 114 ? -10.387 -4.904 13.054 1.00 93.38 114 ARG A N 1
ATOM 937 C CA . ARG A 1 114 ? -9.335 -5.807 12.546 1.00 93.38 114 ARG A CA 1
ATOM 938 C C . ARG A 1 114 ? -9.628 -6.312 11.134 1.00 93.38 114 ARG A C 1
ATOM 940 O O . ARG A 1 114 ? -8.698 -6.460 10.342 1.00 93.38 114 ARG A O 1
ATOM 947 N N . LYS A 1 115 ? -10.890 -6.619 10.816 1.00 96.12 115 LYS A N 1
ATOM 948 C CA . LYS A 1 115 ? -11.285 -7.081 9.477 1.00 96.12 115 LYS A CA 1
ATOM 949 C C . LYS A 1 115 ? -11.104 -5.969 8.440 1.00 96.12 115 LYS A C 1
ATOM 951 O O . LYS A 1 115 ? -10.502 -6.235 7.402 1.00 96.12 115 LYS A O 1
ATOM 956 N N . GLN A 1 116 ? -11.555 -4.754 8.750 1.00 95.50 116 GLN A N 1
ATOM 957 C CA . GLN A 1 116 ? -11.388 -3.575 7.893 1.00 95.50 116 GLN A CA 1
ATOM 958 C C . GLN A 1 116 ? -9.904 -3.288 7.631 1.00 95.50 116 GLN A C 1
ATOM 960 O O . GLN A 1 116 ? -9.468 -3.298 6.482 1.00 95.50 116 GLN A O 1
ATOM 965 N N . ALA A 1 117 ? -9.088 -3.204 8.686 1.00 95.06 117 ALA A N 1
ATOM 966 C CA . ALA A 1 117 ? -7.654 -2.957 8.548 1.00 95.06 117 ALA A CA 1
ATOM 967 C C . ALA A 1 117 ? -6.945 -4.029 7.698 1.00 95.06 117 ALA A C 1
ATOM 969 O O . ALA A 1 117 ? -6.096 -3.717 6.864 1.00 95.06 117 ALA A O 1
ATOM 970 N N . ARG A 1 118 ? -7.317 -5.311 7.838 1.00 95.44 118 ARG A N 1
ATOM 971 C CA . ARG A 1 118 ? -6.784 -6.386 6.978 1.00 95.44 118 ARG A CA 1
ATOM 972 C C . ARG A 1 118 ? -7.134 -6.185 5.503 1.00 95.44 118 ARG A C 1
ATOM 974 O O . ARG A 1 118 ? -6.293 -6.464 4.648 1.00 95.44 118 ARG A O 1
ATOM 981 N N . GLN A 1 119 ? -8.352 -5.742 5.199 1.00 97.12 119 GLN A N 1
ATOM 982 C CA . GLN A 1 119 ? -8.781 -5.481 3.824 1.00 97.12 119 GLN A CA 1
ATOM 983 C C . GLN A 1 119 ? -8.016 -4.302 3.218 1.00 97.12 119 GLN A C 1
ATOM 985 O O . GLN A 1 119 ? -7.470 -4.444 2.126 1.00 97.12 119 GLN A O 1
ATOM 990 N N . GLU A 1 120 ? -7.878 -3.199 3.950 1.00 95.44 120 GLU A N 1
ATOM 991 C CA . GLU A 1 120 ? -7.102 -2.037 3.502 1.00 95.44 120 GLU A CA 1
ATOM 992 C C . GLU A 1 120 ? -5.635 -2.397 3.235 1.00 95.44 120 GLU A C 1
ATOM 994 O O . GLU A 1 120 ? -5.068 -2.058 2.196 1.00 95.44 120 GLU A O 1
ATOM 999 N N . MET A 1 121 ? -5.017 -3.161 4.136 1.00 96.75 121 MET A N 1
ATOM 1000 C CA . MET A 1 121 ? -3.633 -3.614 3.977 1.00 96.75 121 MET A CA 1
ATOM 1001 C C . MET A 1 121 ? -3.470 -4.569 2.789 1.00 96.75 121 MET A C 1
ATOM 1003 O O . MET A 1 121 ? -2.442 -4.566 2.106 1.00 96.75 121 MET A O 1
ATOM 1007 N N . LYS A 1 122 ? -4.490 -5.387 2.501 1.00 97.50 122 LYS A N 1
ATOM 1008 C CA . LYS A 1 122 ? -4.525 -6.240 1.307 1.00 97.50 122 LYS A CA 1
ATOM 1009 C C . LYS A 1 122 ? -4.600 -5.397 0.032 1.00 97.50 122 LYS A C 1
ATOM 1011 O O . LYS A 1 122 ? -3.844 -5.673 -0.900 1.00 97.50 122 LYS A O 1
ATOM 1016 N N . GLN A 1 123 ? -5.455 -4.377 0.001 1.00 97.12 123 GLN A N 1
ATOM 1017 C CA . GLN A 1 123 ? -5.564 -3.450 -1.130 1.00 97.12 123 GLN A CA 1
ATOM 1018 C C . GLN A 1 123 ? -4.243 -2.713 -1.365 1.00 97.12 123 GLN A C 1
ATOM 1020 O O . GLN A 1 123 ? -3.750 -2.682 -2.493 1.00 97.12 123 GLN A O 1
ATOM 1025 N N . LEU A 1 124 ? -3.592 -2.232 -0.303 1.00 96.62 124 LEU A N 1
ATOM 1026 C CA . LEU A 1 124 ? -2.302 -1.555 -0.414 1.00 96.62 124 LEU A CA 1
ATOM 1027 C C . LEU A 1 124 ? -1.221 -2.469 -1.020 1.00 96.62 124 LEU A C 1
ATOM 1029 O O . LEU A 1 124 ? -0.476 -2.071 -1.917 1.00 96.62 124 LEU A O 1
ATOM 1033 N N . ARG A 1 125 ? -1.176 -3.742 -0.601 1.00 96.88 125 ARG A N 1
ATOM 1034 C CA . ARG A 1 125 ? -0.285 -4.757 -1.196 1.00 96.88 125 ARG A CA 1
ATOM 1035 C C . ARG A 1 125 ? -0.578 -4.988 -2.679 1.00 96.88 125 ARG A C 1
ATOM 1037 O O . ARG A 1 125 ? 0.357 -5.193 -3.453 1.00 96.88 125 ARG A O 1
ATOM 1044 N N . GLN A 1 126 ? -1.848 -4.998 -3.081 1.00 97.44 126 GLN A N 1
ATOM 1045 C CA . GLN A 1 126 ? -2.241 -5.166 -4.483 1.00 97.44 126 GLN A CA 1
ATOM 1046 C C . GLN A 1 126 ? -1.811 -3.966 -5.331 1.00 97.44 126 GLN A C 1
ATOM 1048 O O . GLN A 1 126 ? -1.180 -4.161 -6.369 1.00 97.44 126 GLN A O 1
ATOM 1053 N N . GLN A 1 127 ? -2.055 -2.744 -4.855 1.00 96.56 127 GLN A N 1
ATOM 1054 C CA . GLN A 1 127 ? -1.619 -1.515 -5.522 1.00 96.56 127 GLN A CA 1
ATOM 1055 C C . GLN A 1 127 ? -0.096 -1.472 -5.686 1.00 96.56 127 GLN A C 1
ATOM 1057 O O . GLN A 1 127 ? 0.409 -1.189 -6.772 1.00 96.56 127 GLN A O 1
ATOM 1062 N N . PHE A 1 128 ? 0.655 -1.833 -4.642 1.00 96.62 128 PHE A N 1
ATOM 1063 C CA . PHE A 1 128 ? 2.112 -1.918 -4.717 1.00 96.62 128 PHE A CA 1
ATOM 1064 C C . PHE A 1 128 ? 2.586 -2.945 -5.756 1.00 96.62 128 PHE A C 1
ATOM 1066 O O . PHE A 1 128 ? 3.481 -2.659 -6.555 1.00 96.62 128 PHE A O 1
ATOM 1073 N N . LYS A 1 129 ? 1.967 -4.135 -5.795 1.00 95.38 129 LYS A N 1
ATOM 1074 C CA . LYS A 1 129 ? 2.271 -5.155 -6.812 1.00 95.38 129 LYS A CA 1
ATOM 1075 C C . LYS A 1 129 ? 1.994 -4.646 -8.228 1.00 95.38 129 LYS A C 1
ATOM 1077 O O . LYS A 1 129 ? 2.824 -4.872 -9.109 1.00 95.38 129 LYS A O 1
ATOM 1082 N N . ALA A 1 130 ? 0.868 -3.965 -8.437 1.00 96.00 130 ALA A N 1
ATOM 1083 C CA . ALA A 1 130 ? 0.505 -3.384 -9.726 1.00 96.00 130 ALA A CA 1
ATOM 1084 C C . ALA A 1 130 ? 1.538 -2.337 -10.173 1.00 96.00 130 ALA A C 1
ATOM 1086 O O . ALA A 1 130 ? 2.134 -2.504 -11.236 1.00 96.00 130 ALA A O 1
ATOM 1087 N N . LYS A 1 131 ? 1.867 -1.365 -9.310 1.00 95.06 131 LYS A N 1
ATOM 1088 C CA . LYS A 1 131 ? 2.896 -0.342 -9.581 1.00 95.06 131 LYS A CA 1
ATOM 1089 C C . LYS A 1 131 ? 4.262 -0.953 -9.902 1.00 95.06 131 LYS A C 1
ATOM 1091 O O . LYS A 1 131 ? 4.934 -0.547 -10.846 1.00 95.06 131 LYS A O 1
ATOM 1096 N N . MET A 1 132 ? 4.681 -1.980 -9.159 1.00 92.38 132 MET A N 1
ATOM 1097 C CA . MET A 1 132 ? 5.937 -2.686 -9.439 1.00 92.38 132 MET A CA 1
ATOM 1098 C C . MET A 1 132 ? 5.921 -3.412 -10.790 1.00 92.38 132 MET A C 1
ATOM 1100 O O . MET A 1 132 ? 6.946 -3.439 -11.478 1.00 92.38 132 MET A O 1
ATOM 1104 N N . LYS A 1 133 ? 4.788 -4.017 -11.168 1.00 91.69 133 LYS A N 1
ATOM 1105 C CA . LYS A 1 133 ? 4.616 -4.695 -12.460 1.00 91.69 133 LYS A CA 1
ATOM 1106 C C . LYS A 1 133 ? 4.674 -3.692 -13.609 1.00 91.69 133 LYS A C 1
ATOM 1108 O O . LYS A 1 133 ? 5.448 -3.902 -14.540 1.00 91.69 133 LYS A O 1
ATOM 1113 N N . GLU A 1 134 ? 3.917 -2.609 -13.509 1.00 92.94 134 GLU A N 1
ATOM 1114 C CA . GLU A 1 134 ? 3.887 -1.530 -14.495 1.00 92.94 134 GLU A CA 1
ATOM 1115 C C . GLU A 1 134 ? 5.279 -0.928 -14.699 1.00 92.94 134 GLU A C 1
ATOM 1117 O O . GLU A 1 134 ? 5.784 -0.909 -15.819 1.00 92.94 134 GLU A O 1
ATOM 1122 N N . ARG A 1 135 ? 5.978 -0.586 -13.610 1.00 92.44 135 ARG A N 1
ATOM 1123 C CA . ARG A 1 135 ? 7.353 -0.073 -13.662 1.00 92.44 135 ARG A CA 1
ATOM 1124 C C . ARG A 1 135 ? 8.307 -1.023 -14.394 1.00 92.44 135 ARG A C 1
ATOM 1126 O O . ARG A 1 135 ? 9.127 -0.587 -15.198 1.00 92.44 135 ARG A O 1
ATOM 1133 N N . ARG A 1 136 ? 8.218 -2.335 -14.138 1.00 88.62 136 ARG A N 1
ATOM 1134 C CA . ARG A 1 136 ? 9.036 -3.343 -14.842 1.00 88.62 136 ARG A CA 1
ATOM 1135 C C . ARG A 1 136 ? 8.705 -3.405 -16.333 1.00 88.62 136 ARG A C 1
ATOM 1137 O O . ARG A 1 136 ? 9.614 -3.541 -17.146 1.00 88.62 136 ARG A O 1
ATOM 1144 N N . GLN A 1 137 ? 7.425 -3.327 -16.692 1.00 89.69 137 GLN A N 1
ATOM 1145 C CA . GLN A 1 137 ? 6.994 -3.340 -18.089 1.00 89.69 137 GLN A CA 1
ATOM 1146 C C . GLN A 1 137 ? 7.436 -2.075 -18.829 1.00 89.69 137 GLN A C 1
ATOM 1148 O O . GLN A 1 137 ? 7.974 -2.192 -19.929 1.00 89.69 137 GLN A O 1
ATOM 1153 N N . GLY A 1 138 ? 7.279 -0.900 -18.213 1.00 90.69 138 GLY A N 1
ATOM 1154 C CA . GLY A 1 138 ? 7.750 0.377 -18.749 1.00 90.69 138 GLY A CA 1
ATOM 1155 C C . GLY A 1 138 ? 9.251 0.351 -19.027 1.00 90.69 138 GLY A C 1
ATOM 1156 O O . GLY A 1 138 ? 9.671 0.575 -20.160 1.00 90.69 138 GLY A O 1
ATOM 1157 N N . PHE A 1 139 ? 10.047 -0.071 -18.042 1.00 90.06 139 PHE A N 1
ATOM 1158 C CA . PHE A 1 139 ? 11.495 -0.202 -18.210 1.00 90.06 139 PHE A CA 1
ATOM 1159 C C . PHE A 1 139 ? 11.875 -1.207 -19.308 1.00 90.06 139 PHE A C 1
ATOM 1161 O O . PHE A 1 139 ? 12.741 -0.940 -20.136 1.00 90.06 139 PHE A O 1
ATOM 1168 N N . ARG A 1 140 ? 11.180 -2.350 -19.400 1.00 86.00 140 ARG A N 1
ATOM 1169 C CA . ARG A 1 140 ? 11.417 -3.327 -20.477 1.00 86.00 140 ARG A CA 1
ATOM 1170 C C . ARG A 1 140 ? 11.147 -2.737 -21.866 1.00 86.00 140 ARG A C 1
ATOM 1172 O O . ARG A 1 140 ? 11.885 -3.049 -22.799 1.00 86.00 140 ARG A O 1
ATOM 1179 N N . ARG A 1 141 ? 10.098 -1.919 -22.021 1.00 87.31 141 ARG A N 1
ATOM 1180 C CA . ARG A 1 141 ? 9.789 -1.234 -23.289 1.00 87.31 141 ARG A CA 1
ATOM 1181 C C . ARG A 1 141 ? 10.879 -0.223 -23.641 1.00 87.31 141 ARG A C 1
ATOM 1183 O O . ARG A 1 141 ? 11.394 -0.283 -24.753 1.00 87.31 141 ARG A O 1
ATOM 1190 N N . GLN A 1 142 ? 11.286 0.610 -22.682 1.00 88.50 142 GLN A N 1
ATOM 1191 C CA . GLN A 1 142 ? 12.377 1.577 -22.853 1.00 88.50 142 GLN A CA 1
ATOM 1192 C C . GLN A 1 142 ? 13.672 0.890 -23.306 1.00 88.50 142 GLN A C 1
ATOM 1194 O O . GLN A 1 142 ? 14.235 1.241 -24.341 1.00 88.50 142 GLN A O 1
ATOM 1199 N N . MET A 1 143 ? 14.080 -0.182 -22.620 1.00 85.25 143 MET A N 1
ATOM 1200 C CA . MET A 1 143 ? 15.279 -0.946 -22.980 1.00 85.25 143 MET A CA 1
ATOM 1201 C C . MET A 1 143 ? 15.185 -1.602 -24.365 1.00 85.25 143 MET A C 1
ATOM 1203 O O . MET A 1 143 ? 16.188 -1.714 -25.073 1.00 85.25 143 MET A O 1
ATOM 1207 N N . LYS A 1 144 ? 13.987 -2.035 -24.783 1.00 83.50 144 LYS A N 1
ATOM 1208 C CA . LYS A 1 144 ? 13.769 -2.601 -26.123 1.00 83.50 144 LYS A CA 1
ATOM 1209 C C . LYS A 1 144 ? 13.972 -1.546 -27.212 1.00 83.50 144 LYS A C 1
ATOM 1211 O O . LYS A 1 144 ? 14.628 -1.847 -28.209 1.00 83.50 144 LYS A O 1
ATOM 1216 N N . GLU A 1 145 ? 13.444 -0.340 -27.024 1.00 84.62 145 GLU A N 1
ATOM 1217 C CA . GLU A 1 145 ? 13.636 0.763 -27.973 1.00 84.62 145 GLU A CA 1
ATOM 1218 C C . GLU A 1 145 ? 15.094 1.225 -28.010 1.00 84.62 145 GLU A C 1
ATOM 1220 O O . GLU A 1 145 ? 15.680 1.318 -29.089 1.00 84.62 145 GLU A O 1
ATOM 1225 N N . LYS A 1 146 ? 15.749 1.355 -26.852 1.00 84.12 146 LYS A N 1
ATOM 1226 C CA . LYS A 1 146 ? 17.185 1.656 -26.806 1.00 84.12 146 LYS A CA 1
ATOM 1227 C C . LYS A 1 146 ? 18.031 0.632 -27.538 1.00 84.12 146 LYS A C 1
ATOM 1229 O O . LYS A 1 146 ? 18.893 1.001 -28.330 1.00 84.12 146 LYS A O 1
ATOM 1234 N N . ARG A 1 147 ? 17.746 -0.660 -27.367 1.00 82.94 147 ARG A N 1
ATOM 1235 C CA . ARG A 1 147 ? 18.448 -1.717 -28.107 1.00 82.94 147 ARG A CA 1
ATOM 1236 C C . ARG A 1 147 ? 18.310 -1.549 -29.624 1.00 82.94 147 ARG A C 1
ATOM 1238 O O . ARG A 1 147 ? 19.283 -1.772 -30.344 1.00 82.94 147 ARG A O 1
ATOM 1245 N N . LYS A 1 148 ? 17.128 -1.169 -30.125 1.00 83.19 148 LYS A N 1
ATOM 1246 C CA . LYS A 1 148 ? 16.929 -0.892 -31.559 1.00 83.19 148 LYS A CA 1
ATOM 1247 C C . LYS A 1 148 ? 17.751 0.317 -32.008 1.00 83.19 148 LYS A C 1
ATOM 1249 O O . LYS A 1 148 ? 18.413 0.227 -33.039 1.00 83.19 148 LYS A O 1
ATOM 1254 N N . ASN A 1 149 ? 17.746 1.396 -31.227 1.00 85.62 149 ASN A N 1
ATOM 1255 C CA . ASN A 1 149 ? 18.486 2.621 -31.537 1.00 85.62 149 ASN A CA 1
ATOM 1256 C C . ASN A 1 149 ? 19.999 2.382 -31.555 1.00 85.62 149 ASN A C 1
ATOM 1258 O O . ASN A 1 149 ? 20.656 2.726 -32.532 1.00 85.62 149 ASN A O 1
ATOM 1262 N N . ILE A 1 150 ? 20.535 1.682 -30.552 1.00 83.88 150 ILE A N 1
ATOM 1263 C CA . ILE A 1 150 ? 21.946 1.271 -30.507 1.00 83.88 150 ILE A CA 1
ATOM 1264 C C . ILE A 1 150 ? 22.299 0.442 -31.747 1.00 83.88 150 ILE A C 1
ATOM 1266 O O . ILE A 1 150 ? 23.305 0.693 -32.404 1.00 83.88 150 ILE A O 1
ATOM 1270 N N . LYS A 1 151 ? 21.450 -0.522 -32.131 1.00 83.75 151 LYS A N 1
ATOM 1271 C CA . LYS A 1 151 ? 21.687 -1.345 -33.329 1.00 83.75 151 LYS A CA 1
ATOM 1272 C C . LYS A 1 151 ? 21.716 -0.511 -34.618 1.00 83.75 151 LYS A C 1
ATOM 1274 O O . LYS A 1 151 ? 22.484 -0.847 -35.519 1.00 83.75 151 LYS A O 1
ATOM 1279 N N . ARG A 1 152 ? 20.887 0.536 -34.725 1.00 86.06 152 ARG A N 1
ATOM 1280 C CA . ARG A 1 152 ? 20.889 1.468 -35.869 1.00 86.06 152 ARG A CA 1
ATOM 1281 C C . ARG A 1 152 ? 22.173 2.297 -35.905 1.00 86.06 152 ARG A C 1
ATOM 1283 O O . ARG A 1 152 ? 22.874 2.211 -36.908 1.00 86.06 152 ARG A O 1
ATOM 1290 N N . ARG A 1 153 ? 22.537 2.946 -34.792 1.00 84.81 153 ARG A N 1
ATOM 1291 C CA . ARG A 1 153 ? 23.774 3.743 -34.666 1.00 84.81 153 ARG A CA 1
ATOM 1292 C C . ARG A 1 153 ? 25.014 2.930 -35.041 1.00 84.81 153 ARG A C 1
ATOM 1294 O O . ARG A 1 153 ? 25.742 3.299 -35.952 1.00 84.81 153 ARG A O 1
ATOM 1301 N N . MET A 1 154 ? 25.162 1.726 -34.481 1.00 83.00 154 MET A N 1
ATOM 1302 C CA . MET A 1 154 ? 26.277 0.826 -34.821 1.00 83.00 154 MET A CA 1
ATOM 1303 C C . MET A 1 154 ? 26.303 0.426 -36.308 1.00 83.00 154 MET A C 1
ATOM 1305 O O . MET A 1 154 ? 27.364 0.154 -36.871 1.00 83.00 154 MET A O 1
ATOM 1309 N N . LYS A 1 155 ? 25.139 0.317 -36.967 1.00 85.88 155 LYS A N 1
ATOM 1310 C CA . LYS A 1 155 ? 25.060 0.002 -38.404 1.00 85.88 155 LYS A CA 1
ATOM 1311 C C . LYS A 1 155 ? 25.467 1.206 -39.255 1.00 85.88 155 LYS A C 1
ATOM 1313 O O . LYS A 1 155 ? 26.095 1.008 -40.293 1.00 85.88 155 LYS A O 1
ATOM 1318 N N . GLU A 1 156 ? 25.103 2.411 -38.838 1.00 86.88 156 GLU A N 1
ATOM 1319 C CA . GLU A 1 156 ? 25.466 3.672 -39.492 1.00 86.88 156 GLU A CA 1
ATOM 1320 C C . GLU A 1 156 ? 26.963 3.955 -39.358 1.00 86.88 156 GLU A C 1
ATOM 1322 O O . GLU A 1 156 ? 27.623 4.133 -40.378 1.00 86.88 156 GLU A O 1
ATOM 1327 N N . GLU A 1 157 ? 27.530 3.834 -38.157 1.00 84.81 157 GLU A N 1
ATOM 1328 C CA . GLU A 1 157 ? 28.974 3.976 -37.913 1.00 84.81 157 GLU A CA 1
ATOM 1329 C C . GLU A 1 157 ? 29.797 3.000 -38.763 1.00 84.81 157 GLU A C 1
ATOM 1331 O O . GLU A 1 157 ? 30.768 3.382 -39.415 1.00 84.81 157 GLU A O 1
ATOM 1336 N N . ARG A 1 158 ? 29.368 1.732 -38.854 1.00 85.00 158 ARG A N 1
ATOM 1337 C CA . ARG A 1 158 ? 30.017 0.741 -39.730 1.00 85.00 158 ARG A CA 1
ATOM 1338 C C . ARG A 1 158 ? 29.938 1.110 -41.209 1.00 85.00 158 ARG A C 1
ATOM 1340 O O . ARG A 1 158 ? 30.856 0.788 -41.959 1.00 85.00 158 ARG A O 1
ATOM 1347 N N . LYS A 1 159 ? 28.833 1.708 -41.662 1.00 89.75 159 LYS A N 1
ATOM 1348 C CA . LYS A 1 159 ? 28.704 2.172 -43.051 1.00 89.75 159 LYS A CA 1
ATOM 1349 C C . LYS A 1 159 ? 29.618 3.365 -43.308 1.00 89.75 159 LYS A C 1
ATOM 1351 O O . LYS A 1 159 ? 30.253 3.385 -44.357 1.00 89.75 159 LYS A O 1
ATOM 1356 N N . GLN A 1 160 ? 29.690 4.303 -42.367 1.00 88.12 160 GLN A N 1
ATOM 1357 C CA . GLN A 1 160 ? 30.537 5.485 -42.474 1.00 88.12 160 GLN A CA 1
ATOM 1358 C C . GLN A 1 160 ? 32.015 5.096 -42.509 1.00 88.12 160 GLN A C 1
ATOM 1360 O O . GLN A 1 160 ? 32.686 5.383 -43.490 1.00 88.12 160 GLN A O 1
ATOM 1365 N N . SER A 1 161 ? 32.470 4.275 -41.561 1.00 87.00 161 SER A N 1
ATOM 1366 C CA . SER A 1 161 ? 33.850 3.772 -41.529 1.00 87.00 161 SER A CA 1
ATOM 1367 C C . SER A 1 161 ? 34.259 3.062 -42.831 1.00 87.00 161 SER A C 1
ATOM 1369 O O . SER A 1 161 ? 35.371 3.244 -43.323 1.00 87.00 161 SER A O 1
ATOM 1371 N N . LYS A 1 162 ? 33.346 2.301 -43.459 1.00 88.69 162 LYS A N 1
ATOM 1372 C CA . LYS A 1 162 ? 33.593 1.689 -44.778 1.00 88.69 162 LYS A CA 1
ATOM 1373 C C . LYS A 1 162 ? 33.705 2.710 -45.915 1.00 88.69 162 LYS A C 1
ATOM 1375 O O . LYS A 1 162 ? 34.433 2.447 -46.869 1.00 88.69 162 LYS A O 1
ATOM 1380 N N . ARG A 1 163 ? 32.953 3.814 -45.868 1.00 90.69 163 ARG A N 1
ATOM 1381 C CA . ARG A 1 163 ? 33.049 4.901 -46.857 1.00 90.69 163 ARG A CA 1
ATOM 1382 C C . ARG A 1 163 ? 34.376 5.630 -46.704 1.00 90.69 163 ARG A C 1
ATOM 1384 O O . ARG A 1 163 ? 35.101 5.724 -47.686 1.00 90.69 163 ARG A O 1
ATOM 1391 N N . ASP A 1 164 ? 34.727 5.999 -45.477 1.00 88.19 164 ASP A N 1
ATOM 1392 C CA . ASP A 1 164 ? 35.971 6.703 -45.164 1.00 88.19 164 ASP A CA 1
ATOM 1393 C C . ASP A 1 164 ? 37.198 5.869 -45.572 1.00 88.19 164 ASP A C 1
ATOM 1395 O O . ASP A 1 164 ? 38.146 6.385 -46.160 1.00 88.19 164 ASP A O 1
ATOM 1399 N N . ALA A 1 165 ? 37.168 4.551 -45.334 1.00 87.75 165 ALA A N 1
ATOM 1400 C CA . ALA A 1 165 ? 38.233 3.644 -45.763 1.00 87.75 165 ALA A CA 1
ATOM 1401 C C . ALA A 1 165 ? 38.364 3.565 -47.295 1.00 87.75 165 ALA A C 1
ATOM 1403 O O . ALA A 1 165 ? 39.475 3.592 -47.821 1.00 87.75 165 ALA A O 1
ATOM 1404 N N . LYS A 1 166 ? 37.240 3.497 -48.025 1.00 86.56 166 LYS A N 1
ATOM 1405 C CA . LYS A 1 166 ? 37.245 3.515 -49.498 1.00 86.56 166 LYS A CA 1
ATOM 1406 C C . LYS A 1 166 ? 37.752 4.840 -50.055 1.00 86.56 166 LYS A C 1
ATOM 1408 O O . LYS A 1 166 ? 38.413 4.840 -51.084 1.00 86.56 166 LYS A O 1
ATOM 1413 N N . GLU A 1 167 ? 37.412 5.950 -49.413 1.00 84.25 167 GLU A N 1
ATOM 1414 C CA . GLU A 1 167 ? 37.831 7.280 -49.839 1.00 84.25 167 GLU A CA 1
ATOM 1415 C C . GLU A 1 167 ? 39.329 7.499 -49.613 1.00 84.25 167 GLU A C 1
ATOM 1417 O O . GLU A 1 167 ? 40.007 7.999 -50.505 1.00 84.25 167 GLU A O 1
ATOM 1422 N N . LYS A 1 168 ? 39.874 7.026 -48.485 1.00 81.69 168 LYS A N 1
ATOM 1423 C CA . LYS A 1 168 ? 41.325 7.015 -48.244 1.00 81.69 168 LYS A CA 1
ATOM 1424 C C . LYS A 1 168 ? 42.082 6.189 -49.285 1.00 81.69 168 LYS A C 1
ATOM 1426 O O . LYS A 1 168 ? 43.084 6.660 -49.799 1.00 81.69 168 LYS A O 1
ATOM 1431 N N . ASN A 1 169 ? 41.565 5.017 -49.654 1.00 80.38 169 ASN A N 1
ATOM 1432 C CA . ASN A 1 169 ? 42.202 4.137 -50.642 1.00 80.38 169 ASN A CA 1
ATOM 1433 C C . ASN A 1 169 ? 42.115 4.647 -52.096 1.00 80.38 169 ASN A C 1
ATOM 1435 O O . ASN A 1 169 ? 42.693 4.044 -52.986 1.00 80.38 169 ASN A O 1
ATOM 1439 N N . LYS A 1 170 ? 41.334 5.705 -52.357 1.00 74.88 170 LYS A N 1
ATOM 1440 C CA . LYS A 1 170 ? 41.278 6.393 -53.659 1.00 74.88 170 LYS A CA 1
ATOM 1441 C C . LYS A 1 170 ? 42.194 7.618 -53.731 1.00 74.88 170 LYS A C 1
ATOM 1443 O O . LYS A 1 170 ? 42.346 8.180 -54.809 1.00 74.88 170 LYS A O 1
ATOM 1448 N N . ARG A 1 171 ? 42.692 8.093 -52.585 1.00 71.31 171 ARG A N 1
ATOM 1449 C CA . ARG A 1 171 ? 43.489 9.324 -52.453 1.00 71.31 171 ARG A CA 1
ATOM 1450 C C . ARG A 1 171 ? 44.977 9.055 -52.194 1.00 71.31 171 ARG A C 1
ATOM 1452 O O . ARG A 1 171 ? 45.741 10.014 -52.184 1.00 71.31 171 ARG A O 1
ATOM 1459 N N . GLY A 1 172 ? 45.357 7.806 -51.933 1.00 55.69 172 GLY A N 1
ATOM 1460 C CA . GLY A 1 172 ? 46.743 7.333 -51.885 1.00 55.69 172 GLY A CA 1
ATOM 1461 C C . GLY A 1 172 ? 46.999 6.398 -53.050 1.00 55.69 172 GLY A C 1
ATOM 1462 O O . GLY A 1 172 ? 48.168 6.337 -53.473 1.00 55.69 172 GLY A O 1
#

Foldseek 3Di:
DPCVVLVVVLVVLCVLVPPDPLVVADPVLNVVVVVVSVVLSVVVVVLVVVLVVVLVVLVVVLVVVLVVLVVVLVVVLVVLVVPDDPPPVVSNVVSVVVNVVSVVVSVVVNVVSVVVSVVVNVVSVVVSVVVVVVSVVVVSVVSVVSVVVSVVVVVVVVVVVVVVVVVVVVVD

Radius of gyration: 33.18 Å; chains: 1; bounding box: 78×23×103 Å

pLDDT: mean 84.78, std 16.81, range [34.34, 97.5]